Protein AF-A0A955QZ75-F1 (afdb_monomer)

pLDDT: mean 86.56, std 14.39, range [46.66, 98.38]

Nearest PDB structures (foldseek):
  4dxw-assembly1_D  TM=9.247E-01  e=1.683E-06  alpha proteobacterium HIMB114
  4dxw-assembly1_B  TM=9.262E-01  e=4.931E-06  alpha proteobacterium HIMB114
  4dxw-assembly1_C  TM=9.296E-01  e=5.843E-06  alpha proteobacterium HIMB114
  4ltp-assembly1_B  TM=7.450E-01  e=7.206E-07  Alkalilimnicola ehrlichii
  4dxw-assembly1_A  TM=9.299E-01  e=1.152E-05  alpha proteobacterium HIMB114

Foldseek 3Di:
DQVVVLVVLVVVLVVLLQVLLVVCLVLPCVQCVCQRVDSVSVSVLLVCLLVVHCLVVVQVSSCVVPVCSVVSSVVSNVVSVVSVVVSVVSVVVVVVVVVVVVVVCVVVVPCDVVVVVVVVVVVVVVVVVVVVVVCVVVVVPPPDPVVVPPD

Sequence (151 aa):
RSIPSMIHVMTLMGVIFYVYAIMGYQLFHEHDPTHWRSLGISLLTLFRVVTLEDWTDVMYTAMDFHHLSWIYFVSFVVLGTFVVINLFIAVVINNLDEAKAERLAELQGPVTQKEILQDLRETQIALKRLEARLERTAGENVLPLSKVLKG

Secondary structure (DSSP, 8-state):
--HHHHHHHHHHHHHHHHHHHHHHHHHHTTT-HHHHSSHHHHHHHHHHHHTTSSHHHHHHHHHTT-GGGHHHHHHHHHHHHHHHHHHHHHHHHHHHHHHHHHHHHHHSS---HHHHHHHHHHHHHHHHHHHHHHHHHHHHS---TTTTS--

Mean predicted aligned error: 11.94 Å

Structure (mmCIF, N/CA/C/O backbone):
data_AF-A0A955QZ75-F1
#
_entry.id   AF-A0A955QZ75-F1
#
loop_
_atom_site.group_PDB
_atom_site.id
_atom_site.type_symbol
_atom_site.label_atom_id
_atom_site.label_alt_id
_atom_site.label_comp_id
_atom_site.label_asym_id
_atom_site.label_entity_id
_atom_site.label_seq_id
_atom_site.pdbx_PDB_ins_code
_atom_site.Cartn_x
_atom_site.Cartn_y
_atom_site.Cartn_z
_atom_site.occupancy
_atom_site.B_iso_or_equiv
_atom_site.auth_seq_id
_atom_site.auth_comp_id
_atom_site.auth_asym_id
_atom_site.auth_atom_id
_atom_site.pdbx_PDB_model_num
ATOM 1 N N . ARG A 1 1 ? -4.762 -0.896 24.946 1.00 50.75 1 ARG A N 1
ATOM 2 C CA . ARG A 1 1 ? -3.514 -1.611 24.545 1.00 50.75 1 ARG A CA 1
ATOM 3 C C . ARG A 1 1 ? -3.748 -2.252 23.182 1.00 50.75 1 ARG A C 1
ATOM 5 O O . ARG A 1 1 ? -4.214 -3.380 23.132 1.00 50.75 1 ARG A O 1
ATOM 12 N N . SER A 1 2 ? -3.429 -1.547 22.097 1.00 56.22 2 SER A N 1
ATOM 13 C CA . SER A 1 2 ? -3.910 -1.953 20.758 1.00 56.22 2 SER A CA 1
ATOM 14 C C . SER A 1 2 ? -2.850 -1.864 19.663 1.00 56.22 2 SER A C 1
ATOM 16 O O . SER A 1 2 ? -3.094 -2.192 18.507 1.00 56.22 2 SER A O 1
ATOM 18 N N . ILE A 1 3 ? -1.622 -1.530 20.063 1.00 62.00 3 ILE A N 1
ATOM 19 C CA . ILE A 1 3 ? -0.414 -1.683 19.252 1.00 62.00 3 ILE A CA 1
ATOM 20 C C . ILE A 1 3 ? -0.210 -3.128 18.731 1.00 62.00 3 ILE A C 1
ATOM 22 O O . ILE A 1 3 ? 0.238 -3.250 17.591 1.00 62.00 3 ILE A O 1
ATOM 26 N N . PRO A 1 4 ? -0.583 -4.222 19.446 1.00 65.81 4 PRO A N 1
ATOM 27 C CA . PRO A 1 4 ? -0.296 -5.580 18.969 1.00 65.81 4 PRO A CA 1
ATOM 28 C C . PRO A 1 4 ? -0.911 -5.915 17.602 1.00 65.81 4 PRO A C 1
ATOM 30 O O . PRO A 1 4 ? -0.246 -6.523 16.771 1.00 65.81 4 PRO A O 1
ATOM 33 N N . SER A 1 5 ? -2.144 -5.472 17.324 1.00 70.62 5 SER A N 1
ATOM 34 C CA . SER A 1 5 ? -2.820 -5.800 16.059 1.00 70.62 5 SER A CA 1
ATOM 35 C C . SER A 1 5 ? -2.270 -5.019 14.863 1.00 70.62 5 SER A C 1
ATOM 37 O O . SER A 1 5 ? -2.284 -5.520 13.740 1.00 70.62 5 SER A O 1
ATOM 39 N N . MET A 1 6 ? -1.778 -3.798 15.087 1.00 82.19 6 MET A N 1
ATOM 40 C CA . MET A 1 6 ? -1.254 -2.944 14.015 1.00 82.19 6 MET A CA 1
ATOM 41 C C . MET A 1 6 ? 0.086 -3.460 13.483 1.00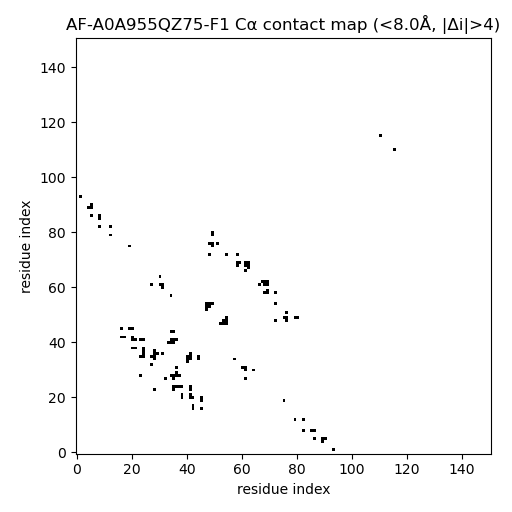 82.19 6 MET A C 1
ATOM 43 O O . MET A 1 6 ? 0.356 -3.349 12.289 1.00 82.19 6 MET A O 1
ATOM 47 N N . ILE A 1 7 ? 0.893 -4.094 14.343 1.00 86.69 7 ILE A N 1
ATOM 48 C CA . ILE A 1 7 ? 2.174 -4.693 13.950 1.00 86.69 7 ILE A CA 1
ATOM 49 C C . ILE A 1 7 ? 1.966 -5.775 12.887 1.00 86.69 7 ILE A C 1
ATOM 51 O O . ILE A 1 7 ? 2.711 -5.803 11.918 1.00 86.69 7 ILE A O 1
ATOM 55 N N . HIS A 1 8 ? 0.929 -6.611 12.996 1.00 87.38 8 HIS A N 1
ATOM 56 C CA . HIS A 1 8 ? 0.667 -7.655 11.999 1.00 87.38 8 HIS A CA 1
ATOM 57 C C . HIS A 1 8 ? 0.383 -7.086 10.602 1.00 87.38 8 HIS A C 1
ATOM 59 O O . HIS A 1 8 ? 0.908 -7.592 9.611 1.00 87.38 8 HIS A O 1
ATOM 65 N N . VAL A 1 9 ? -0.394 -6.002 10.521 1.00 90.62 9 VAL A N 1
ATOM 66 C CA . VAL A 1 9 ? -0.695 -5.314 9.253 1.00 90.62 9 VAL A CA 1
ATOM 67 C C . VAL A 1 9 ? 0.559 -4.640 8.690 1.00 90.62 9 VAL A C 1
ATOM 69 O O . VAL A 1 9 ? 0.827 -4.729 7.495 1.00 90.62 9 VAL A O 1
ATOM 72 N N . MET A 1 10 ? 1.373 -4.028 9.554 1.00 90.69 10 MET A N 1
ATOM 73 C CA . MET A 1 10 ? 2.665 -3.445 9.175 1.00 90.69 10 MET A CA 1
ATOM 74 C C . MET A 1 10 ? 3.650 -4.495 8.658 1.00 90.69 10 MET A C 1
ATOM 76 O O . MET A 1 10 ? 4.321 -4.272 7.652 1.00 90.69 10 MET A O 1
ATOM 80 N N . THR A 1 11 ? 3.717 -5.662 9.302 1.00 91.88 11 THR A N 1
ATOM 81 C CA . THR A 1 11 ? 4.535 -6.787 8.841 1.00 91.88 11 THR A CA 1
ATOM 82 C C . THR A 1 11 ? 4.063 -7.278 7.477 1.00 91.88 11 THR A C 1
ATOM 84 O O . THR A 1 11 ? 4.891 -7.478 6.592 1.00 91.88 11 THR A O 1
ATOM 87 N N . LEU A 1 12 ? 2.748 -7.413 7.274 1.00 92.19 12 LEU A N 1
ATOM 88 C CA . LEU A 1 12 ? 2.185 -7.781 5.975 1.00 92.19 12 LEU A CA 1
ATOM 89 C C . LEU A 1 12 ? 2.567 -6.765 4.889 1.00 92.19 12 LEU A C 1
ATOM 91 O O . LEU A 1 12 ? 3.026 -7.168 3.822 1.00 92.19 12 LEU A O 1
ATOM 95 N N . MET A 1 13 ? 2.445 -5.464 5.177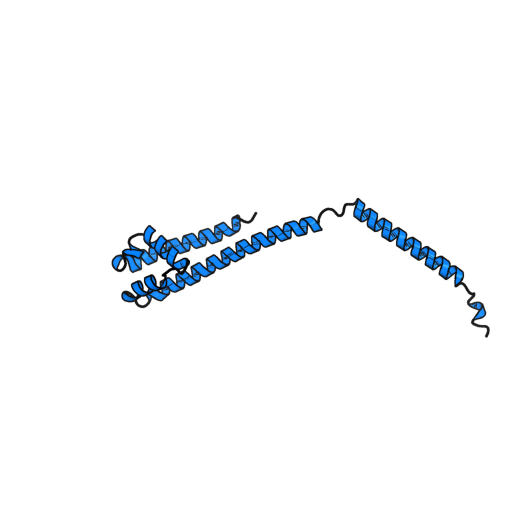 1.00 93.50 13 MET A N 1
ATOM 96 C CA . MET A 1 13 ? 2.870 -4.403 4.258 1.00 93.50 13 MET A CA 1
ATOM 97 C C . MET A 1 13 ? 4.354 -4.533 3.902 1.00 93.50 13 MET A C 1
ATOM 99 O O . MET A 1 13 ? 4.710 -4.504 2.728 1.00 93.50 13 MET A O 1
ATOM 103 N N . GLY A 1 14 ? 5.220 -4.734 4.900 1.00 96.00 14 GLY A N 1
ATOM 104 C CA . GLY A 1 14 ? 6.659 -4.900 4.690 1.00 96.00 14 GLY A CA 1
ATOM 105 C C . GLY A 1 14 ? 7.002 -6.094 3.795 1.00 96.00 14 GLY A C 1
ATOM 106 O O . GLY A 1 14 ? 7.853 -5.976 2.915 1.00 96.00 14 GLY A O 1
ATOM 107 N N . VAL A 1 15 ? 6.309 -7.225 3.965 1.00 96.69 15 VAL A N 1
ATOM 108 C CA . VAL A 1 15 ? 6.486 -8.408 3.107 1.00 96.69 15 VAL A CA 1
ATOM 109 C C . VAL A 1 15 ? 6.039 -8.122 1.673 1.00 96.69 15 VAL A C 1
ATOM 111 O O . VAL A 1 15 ? 6.771 -8.452 0.743 1.00 96.69 15 VAL A O 1
ATOM 114 N N . ILE A 1 16 ? 4.885 -7.472 1.480 1.00 96.50 16 ILE A N 1
ATOM 115 C CA . ILE A 1 16 ? 4.402 -7.084 0.145 1.00 96.50 16 ILE A CA 1
ATOM 116 C C . ILE A 1 16 ? 5.421 -6.167 -0.539 1.00 96.50 16 ILE A C 1
ATOM 118 O O . ILE A 1 16 ? 5.818 -6.436 -1.670 1.00 96.50 16 ILE A O 1
ATOM 122 N N . PHE A 1 17 ? 5.903 -5.139 0.162 1.00 9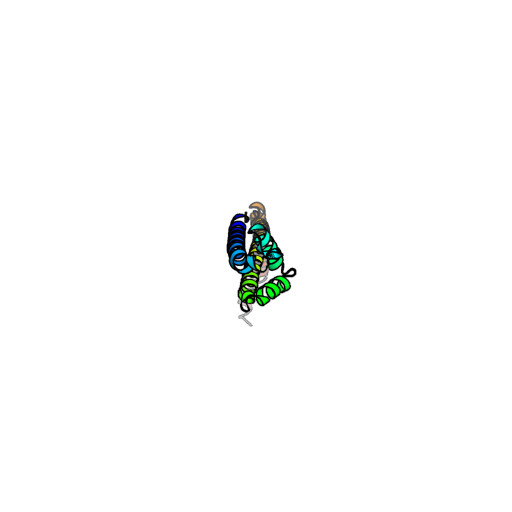7.81 17 PHE A N 1
ATOM 123 C CA . PHE A 1 17 ? 6.934 -4.230 -0.339 1.00 97.81 17 PHE A CA 1
ATOM 124 C C . PHE A 1 17 ? 8.204 -4.964 -0.759 1.00 97.81 17 PHE A C 1
ATOM 126 O O . PHE A 1 17 ? 8.726 -4.719 -1.842 1.00 97.81 17 PHE A O 1
ATOM 133 N N . TYR A 1 18 ? 8.694 -5.879 0.076 1.00 98.00 18 TYR A N 1
ATOM 134 C CA . TYR A 1 18 ? 9.912 -6.628 -0.206 1.00 98.00 18 TYR A CA 1
ATOM 135 C C . TYR A 1 18 ? 9.767 -7.536 -1.434 1.00 98.00 18 TYR A C 1
ATOM 137 O O . TYR A 1 18 ? 10.636 -7.537 -2.307 1.00 98.00 18 TYR A O 1
ATOM 145 N N . VAL A 1 19 ? 8.654 -8.271 -1.530 1.00 98.31 19 VAL A N 1
ATOM 146 C CA . VAL A 1 19 ? 8.372 -9.158 -2.668 1.00 98.31 19 VAL A CA 1
ATOM 147 C C . VAL A 1 19 ? 8.269 -8.354 -3.960 1.00 98.31 19 VAL A C 1
ATOM 149 O O . VAL A 1 19 ? 8.948 -8.682 -4.932 1.00 98.31 19 VAL A O 1
ATOM 152 N N . TYR A 1 20 ? 7.489 -7.271 -3.963 1.00 98.31 20 TYR A N 1
ATOM 153 C CA . TYR A 1 20 ? 7.365 -6.415 -5.141 1.00 98.31 20 TYR A CA 1
ATOM 154 C C . TYR A 1 20 ? 8.694 -5.744 -5.494 1.00 98.31 20 TYR A C 1
ATOM 156 O O . TYR A 1 20 ? 9.029 -5.668 -6.668 1.00 98.31 20 TYR A O 1
ATOM 164 N N . ALA A 1 21 ? 9.510 -5.332 -4.521 1.00 98.38 21 ALA A N 1
ATOM 165 C CA . ALA A 1 21 ? 10.803 -4.710 -4.809 1.00 98.38 21 ALA A CA 1
ATOM 166 C C . ALA A 1 21 ? 11.751 -5.671 -5.536 1.00 98.38 21 ALA A C 1
ATOM 168 O O . ALA A 1 21 ? 12.417 -5.271 -6.489 1.00 98.38 21 ALA A O 1
ATOM 169 N N . ILE A 1 22 ? 11.784 -6.944 -5.127 1.00 98.31 22 ILE A N 1
ATOM 170 C CA . ILE A 1 22 ? 12.560 -7.978 -5.822 1.00 98.31 22 ILE A CA 1
ATOM 171 C C . ILE A 1 22 ? 11.985 -8.248 -7.212 1.00 98.31 22 ILE A C 1
ATOM 173 O O . ILE A 1 22 ? 12.748 -8.334 -8.171 1.00 98.31 22 ILE A O 1
ATOM 177 N N . MET A 1 23 ? 10.660 -8.368 -7.333 1.00 97.69 23 MET A N 1
ATOM 178 C CA . MET A 1 23 ? 10.011 -8.601 -8.624 1.00 97.69 23 MET A CA 1
ATOM 179 C C . MET A 1 23 ? 10.287 -7.461 -9.605 1.00 97.69 23 MET A C 1
ATOM 181 O O . MET A 1 23 ? 10.715 -7.718 -10.723 1.00 97.69 23 MET A O 1
ATOM 185 N N . GLY A 1 24 ? 10.101 -6.210 -9.192 1.00 97.06 24 GLY A N 1
ATOM 186 C CA . GLY A 1 24 ? 10.353 -5.053 -10.043 1.00 97.06 24 GLY A CA 1
ATOM 187 C C . GLY A 1 24 ? 11.826 -4.900 -10.414 1.00 97.06 24 GLY A C 1
ATOM 188 O O . GLY A 1 24 ? 12.129 -4.638 -11.575 1.00 97.06 24 GLY A O 1
ATOM 189 N N . TYR A 1 25 ? 12.748 -5.168 -9.480 1.00 97.19 25 TYR A N 1
ATOM 190 C CA . TYR A 1 25 ? 14.172 -5.277 -9.803 1.00 97.19 25 TYR A CA 1
ATOM 191 C C . TYR A 1 25 ? 14.393 -6.312 -10.916 1.00 97.19 25 TYR A C 1
ATOM 193 O O . TYR A 1 25 ? 14.937 -5.988 -11.965 1.00 97.19 25 TYR A O 1
ATOM 201 N N . GLN A 1 26 ? 13.907 -7.544 -10.750 1.00 95.75 26 GLN A N 1
ATOM 202 C CA . GLN A 1 26 ? 14.108 -8.600 -11.748 1.00 95.75 26 GLN A CA 1
ATOM 203 C C . GLN A 1 26 ? 13.481 -8.275 -13.110 1.00 95.75 26 GLN A C 1
ATOM 205 O O . GLN A 1 26 ? 14.094 -8.565 -14.132 1.00 95.75 26 GLN A O 1
ATOM 210 N N . LEU A 1 27 ? 12.296 -7.663 -13.131 1.00 95.44 27 LEU A N 1
ATOM 211 C CA . LEU A 1 27 ? 11.549 -7.393 -14.360 1.00 95.44 27 LEU A CA 1
ATOM 212 C C . LEU A 1 27 ? 12.058 -6.167 -15.129 1.00 95.44 27 LEU A C 1
ATOM 214 O O . LEU A 1 27 ? 12.008 -6.163 -16.357 1.00 95.44 27 LEU A O 1
ATOM 218 N N . PHE A 1 28 ? 12.522 -5.126 -14.432 1.00 96.50 28 PHE A N 1
ATOM 219 C CA . PHE A 1 28 ? 12.697 -3.802 -15.038 1.00 96.50 28 PHE A CA 1
ATOM 220 C C . PHE A 1 28 ? 14.116 -3.225 -14.927 1.00 96.50 28 PHE A C 1
ATOM 222 O O . PHE A 1 28 ? 14.404 -2.240 -15.604 1.00 96.50 28 PHE A O 1
ATOM 229 N N . HIS A 1 29 ? 15.031 -3.816 -14.142 1.00 95.38 29 HIS A N 1
ATOM 230 C CA . HIS A 1 29 ? 16.361 -3.225 -13.896 1.00 95.38 29 HIS A CA 1
ATOM 231 C C . HIS A 1 29 ? 17.222 -2.994 -15.146 1.00 95.38 29 HIS A C 1
ATOM 233 O O . HIS A 1 29 ? 18.009 -2.049 -15.156 1.00 95.38 29 HIS A O 1
ATOM 239 N N . GLU A 1 30 ? 17.101 -3.835 -16.177 1.00 93.88 30 GLU A N 1
ATOM 240 C CA . GLU A 1 30 ? 17.882 -3.694 -17.417 1.00 93.88 30 GLU A CA 1
ATOM 241 C C . GLU A 1 30 ? 17.425 -2.494 -18.255 1.00 93.88 30 GLU A C 1
ATOM 243 O O . GLU A 1 30 ? 18.234 -1.848 -18.919 1.00 93.88 30 GLU A O 1
ATOM 248 N N . HIS A 1 31 ? 16.129 -2.190 -18.202 1.00 93.25 31 HIS A N 1
ATOM 249 C CA . HIS A 1 31 ? 15.461 -1.245 -19.092 1.00 93.25 31 HIS A CA 1
ATOM 250 C C . HIS A 1 31 ? 15.215 0.117 -18.436 1.00 93.25 31 HIS A C 1
ATOM 252 O O . HIS A 1 31 ? 15.286 1.151 -19.098 1.00 93.25 31 HIS A O 1
ATOM 258 N N . ASP A 1 32 ? 14.990 0.128 -17.121 1.00 95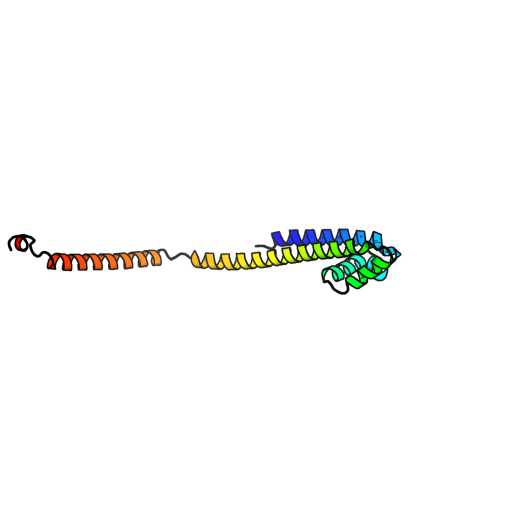.44 32 ASP A N 1
ATOM 259 C CA . ASP A 1 32 ? 14.800 1.333 -16.320 1.00 95.44 32 ASP A CA 1
ATOM 260 C C . ASP A 1 32 ? 15.666 1.297 -15.039 1.00 95.44 32 ASP A C 1
ATOM 262 O O . ASP A 1 32 ? 15.184 1.082 -13.918 1.00 95.44 32 ASP A O 1
ATOM 266 N N . PRO A 1 33 ? 16.986 1.532 -15.173 1.00 94.62 33 PRO A N 1
ATOM 267 C CA . PRO A 1 33 ? 17.895 1.577 -14.032 1.00 94.62 33 PRO A CA 1
ATOM 268 C C . PRO A 1 33 ? 17.595 2.739 -13.075 1.00 94.62 33 PRO A C 1
ATOM 270 O O . PRO A 1 33 ? 17.997 2.696 -11.913 1.00 94.62 33 PRO A O 1
ATOM 273 N N . THR A 1 34 ? 16.907 3.788 -13.528 1.00 96.00 34 THR A N 1
ATOM 274 C CA . THR A 1 34 ? 16.576 4.947 -12.687 1.00 96.00 34 THR A CA 1
ATOM 275 C C . THR A 1 34 ? 15.672 4.533 -11.531 1.00 96.00 34 THR A C 1
ATOM 277 O O . THR A 1 34 ? 15.902 4.957 -10.399 1.00 96.00 34 THR A O 1
ATOM 280 N N . HIS A 1 35 ? 14.705 3.653 -11.795 1.00 96.62 35 HIS A N 1
ATOM 281 C CA . HIS A 1 35 ? 13.739 3.195 -10.797 1.00 96.62 35 HIS A CA 1
ATOM 282 C C . HIS A 1 35 ? 14.038 1.797 -10.235 1.00 96.62 35 HIS A C 1
ATOM 284 O O . HIS A 1 35 ? 13.563 1.473 -9.143 1.00 96.62 35 HIS A O 1
ATOM 290 N N . TRP A 1 36 ? 14.843 0.983 -10.928 1.00 97.69 36 TRP A N 1
ATOM 291 C CA . TRP A 1 36 ? 15.005 -0.442 -10.603 1.00 97.69 36 TRP A CA 1
ATOM 292 C C . TRP A 1 36 ? 16.463 -0.916 -10.512 1.00 97.69 36 TRP A C 1
ATOM 294 O O . TRP A 1 36 ? 16.708 -2.112 -10.445 1.00 97.69 36 TRP A O 1
ATOM 304 N N . ARG A 1 37 ? 17.469 -0.027 -10.457 1.00 96.62 37 ARG A N 1
ATOM 305 C CA . ARG A 1 37 ? 18.898 -0.432 -10.418 1.00 96.62 37 ARG A CA 1
ATOM 306 C C . ARG A 1 37 ? 19.317 -1.228 -9.178 1.00 96.62 37 ARG A C 1
ATOM 308 O O . ARG A 1 37 ? 20.326 -1.931 -9.214 1.00 96.62 37 ARG A O 1
ATOM 315 N N . SER A 1 38 ? 18.632 -1.078 -8.051 1.00 97.56 38 SER A N 1
ATOM 316 C CA . SER A 1 38 ? 18.942 -1.829 -6.829 1.00 97.56 38 SER A CA 1
ATOM 317 C C . SER A 1 38 ? 17.693 -2.040 -5.990 1.00 97.56 38 SER A C 1
ATOM 319 O O . SER A 1 38 ? 16.696 -1.340 -6.168 1.00 97.56 38 SER A O 1
ATOM 321 N N . LEU A 1 39 ? 17.755 -2.971 -5.036 1.00 96.81 39 LEU A N 1
ATOM 322 C CA . LEU A 1 39 ? 16.635 -3.243 -4.135 1.00 96.81 39 LEU A CA 1
ATOM 323 C C . LEU A 1 39 ? 16.198 -1.990 -3.357 1.00 96.81 39 LEU A C 1
ATOM 325 O O . LEU A 1 39 ? 15.007 -1.738 -3.219 1.00 96.81 39 LEU A O 1
ATOM 329 N N . GLY A 1 40 ? 17.151 -1.177 -2.890 1.00 96.94 40 GLY A N 1
ATOM 330 C CA . GLY A 1 40 ? 16.851 0.061 -2.165 1.00 96.94 40 GLY A CA 1
ATOM 331 C C . GLY A 1 40 ? 16.145 1.102 -3.036 1.00 96.94 40 GLY A C 1
ATOM 332 O O . GLY A 1 40 ? 15.162 1.693 -2.601 1.00 96.94 40 GLY A O 1
ATOM 333 N N . ILE A 1 41 ? 16.596 1.281 -4.282 1.00 97.81 41 ILE A N 1
ATOM 334 C CA . ILE A 1 41 ? 15.927 2.181 -5.233 1.00 97.81 41 ILE A CA 1
ATOM 335 C C . ILE A 1 41 ? 14.545 1.633 -5.608 1.00 97.81 41 ILE A C 1
ATOM 337 O O . ILE A 1 41 ? 13.585 2.389 -5.618 1.00 97.81 41 ILE A O 1
ATOM 341 N N . SER A 1 42 ? 14.410 0.316 -5.785 1.00 98.12 42 SER A N 1
ATOM 342 C CA . SER A 1 42 ? 13.121 -0.336 -6.062 1.00 98.12 42 SER A CA 1
ATOM 343 C C . SER A 1 42 ? 12.118 -0.127 -4.921 1.00 98.12 42 SER A C 1
ATOM 345 O O . SER A 1 42 ? 10.947 0.144 -5.167 1.00 98.12 42 SER A O 1
ATOM 347 N N . LEU A 1 43 ? 12.571 -0.190 -3.663 1.00 98.12 43 LEU A N 1
ATOM 348 C CA . LEU A 1 43 ? 11.744 0.128 -2.494 1.00 98.12 43 LEU A CA 1
ATOM 349 C C . LEU A 1 43 ? 11.309 1.601 -2.475 1.00 98.12 43 LEU A C 1
ATOM 351 O O . LEU A 1 43 ? 10.157 1.879 -2.152 1.00 98.12 43 LEU A O 1
ATOM 355 N N . LEU A 1 44 ? 12.193 2.538 -2.840 1.00 97.75 44 LEU A N 1
ATOM 356 C CA . LEU A 1 44 ? 11.848 3.962 -2.960 1.00 97.75 44 LEU A CA 1
ATOM 357 C C . LEU A 1 44 ? 10.853 4.217 -4.100 1.00 97.75 44 LEU A C 1
ATOM 359 O O . LEU A 1 44 ? 9.899 4.971 -3.924 1.00 97.75 44 LEU A O 1
ATOM 363 N N . THR A 1 45 ? 11.030 3.552 -5.240 1.00 97.88 45 THR A N 1
ATOM 364 C CA . THR A 1 45 ? 10.083 3.583 -6.359 1.00 97.88 45 THR A CA 1
ATOM 365 C C . THR A 1 45 ? 8.713 3.089 -5.909 1.00 97.88 45 THR A C 1
ATOM 367 O O . THR A 1 45 ? 7.718 3.781 -6.096 1.00 97.88 45 THR A O 1
ATOM 370 N N . LEU A 1 46 ? 8.644 1.933 -5.245 1.00 97.94 46 LEU A N 1
ATOM 371 C CA . LEU A 1 46 ? 7.386 1.391 -4.727 1.00 97.94 46 LEU A CA 1
ATOM 372 C C . LEU A 1 46 ? 6.759 2.266 -3.640 1.00 97.94 46 LEU A C 1
ATOM 374 O O . LEU A 1 46 ? 5.537 2.322 -3.539 1.00 97.94 46 LEU A O 1
ATOM 378 N N . PHE A 1 47 ? 7.564 2.986 -2.856 1.00 97.00 47 PHE A N 1
ATOM 379 C CA . PHE A 1 47 ? 7.044 3.983 -1.926 1.00 97.00 47 PHE A CA 1
ATOM 38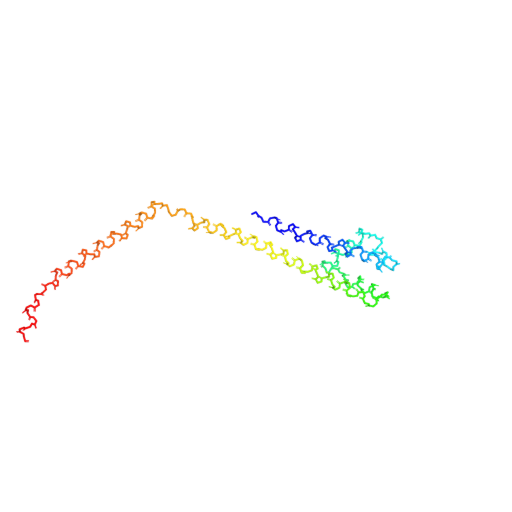0 C C . PHE A 1 47 ? 6.319 5.119 -2.666 1.00 97.00 47 PHE A C 1
ATOM 382 O O . PHE A 1 47 ? 5.194 5.441 -2.300 1.00 97.00 47 PHE A O 1
ATOM 389 N N . ARG A 1 48 ? 6.892 5.657 -3.753 1.00 97.19 48 ARG A N 1
ATOM 390 C CA . ARG A 1 48 ? 6.204 6.648 -4.609 1.00 97.19 48 ARG A CA 1
ATOM 391 C C . ARG A 1 48 ? 4.939 6.071 -5.252 1.00 97.19 48 ARG A C 1
ATOM 393 O O . ARG A 1 48 ? 3.890 6.706 -5.274 1.00 97.19 48 ARG A O 1
ATOM 400 N N . VAL A 1 49 ? 5.003 4.818 -5.707 1.00 97.62 49 VAL A N 1
ATOM 401 C CA . VAL A 1 49 ? 3.840 4.142 -6.299 1.00 97.62 49 VAL A CA 1
ATOM 402 C C . VAL A 1 49 ? 2.712 3.963 -5.276 1.00 97.62 49 VAL A C 1
ATOM 404 O O . VAL A 1 49 ? 1.558 4.212 -5.614 1.00 97.62 49 VAL A O 1
ATOM 407 N N . VAL A 1 50 ? 2.999 3.573 -4.024 1.00 96.06 50 VAL A N 1
ATOM 408 C CA . VAL A 1 50 ? 1.943 3.370 -3.009 1.00 96.06 50 VAL A CA 1
ATOM 409 C C . VAL A 1 50 ? 1.289 4.681 -2.574 1.00 96.06 50 VAL A C 1
ATOM 411 O O . VAL A 1 50 ? 0.112 4.684 -2.217 1.00 96.06 50 VAL A O 1
ATOM 414 N N . THR A 1 51 ? 2.031 5.792 -2.595 1.00 95.69 51 THR A N 1
ATOM 415 C CA . THR A 1 51 ? 1.495 7.131 -2.311 1.00 95.69 51 THR A CA 1
ATOM 416 C C . THR A 1 51 ? 0.733 7.715 -3.498 1.00 95.69 51 THR A C 1
ATOM 418 O O . THR A 1 51 ? 0.152 8.790 -3.369 1.00 95.69 51 THR A O 1
ATOM 421 N N . LEU A 1 52 ? 0.683 6.987 -4.622 1.00 96.50 52 LEU A N 1
ATOM 422 C CA . LEU A 1 52 ? 0.093 7.409 -5.890 1.00 96.50 52 LEU A CA 1
ATOM 423 C C . LEU A 1 52 ? 0.765 8.662 -6.470 1.00 96.50 52 LEU A C 1
ATOM 425 O O . LEU A 1 52 ? 0.144 9.409 -7.225 1.00 96.50 52 LEU A O 1
ATOM 429 N N . GLU A 1 53 ? 2.036 8.878 -6.146 1.00 96.50 53 GLU A N 1
ATOM 430 C CA . GLU A 1 53 ? 2.844 9.982 -6.654 1.00 96.50 53 GLU A CA 1
ATOM 431 C C . GLU A 1 53 ? 3.613 9.528 -7.900 1.00 96.50 53 GLU A C 1
ATOM 433 O O . GLU A 1 53 ? 4.411 8.592 -7.830 1.00 96.50 53 GLU A O 1
ATOM 438 N N . ASP A 1 54 ? 3.356 10.172 -9.044 1.00 94.25 54 ASP A N 1
ATOM 439 C CA . ASP A 1 54 ? 3.993 9.902 -10.348 1.00 94.25 54 ASP A CA 1
ATOM 440 C C . ASP A 1 54 ? 4.011 8.415 -10.768 1.00 94.25 54 ASP A C 1
ATOM 442 O O . ASP A 1 54 ? 4.817 7.970 -11.586 1.00 94.25 54 ASP A O 1
ATOM 446 N N . TRP A 1 55 ? 3.113 7.605 -10.205 1.00 96.12 55 TRP A N 1
ATOM 447 C CA . TRP A 1 55 ? 3.141 6.151 -10.359 1.00 96.12 55 TRP A CA 1
ATOM 448 C C . TRP A 1 55 ? 2.809 5.694 -11.782 1.00 96.12 55 TRP A C 1
ATOM 450 O O . TRP A 1 55 ? 3.304 4.662 -12.241 1.00 96.12 55 TRP A O 1
ATOM 460 N N . THR A 1 56 ? 1.984 6.469 -12.490 1.00 96.50 56 THR A N 1
ATOM 461 C CA . THR A 1 56 ? 1.628 6.208 -13.885 1.00 96.50 56 THR A CA 1
ATOM 462 C C . THR A 1 56 ? 2.820 6.379 -14.809 1.00 96.50 56 THR A C 1
ATOM 464 O O . THR A 1 56 ? 2.934 5.628 -15.767 1.00 96.50 56 THR A O 1
ATOM 467 N N . ASP A 1 57 ? 3.733 7.302 -14.512 1.00 96.38 57 ASP A N 1
ATOM 468 C CA . ASP A 1 57 ? 4.896 7.569 -15.363 1.00 96.38 57 ASP A CA 1
ATOM 469 C C . ASP A 1 57 ? 5.889 6.405 -15.295 1.00 96.38 57 ASP A C 1
ATOM 471 O O . ASP A 1 57 ? 6.381 5.930 -16.322 1.00 96.38 57 ASP A O 1
ATOM 475 N N . VAL A 1 58 ? 6.104 5.865 -14.090 1.00 96.31 58 VAL A N 1
ATOM 476 C CA . VAL A 1 58 ? 6.903 4.646 -13.895 1.00 96.31 58 VAL A CA 1
ATOM 477 C C . VAL A 1 58 ? 6.231 3.445 -14.570 1.00 96.31 58 VAL A C 1
ATOM 479 O O . VAL A 1 58 ? 6.901 2.636 -15.213 1.00 96.31 58 VAL A O 1
ATOM 482 N N . MET A 1 59 ? 4.900 3.342 -14.486 1.00 97.56 59 MET A N 1
ATOM 483 C CA . MET A 1 59 ? 4.142 2.289 -15.163 1.00 97.56 59 MET A CA 1
ATOM 484 C C . MET A 1 59 ? 4.259 2.380 -16.689 1.00 97.56 59 MET A C 1
ATOM 486 O O . MET A 1 59 ? 4.526 1.364 -17.328 1.00 97.56 59 MET A O 1
ATOM 490 N N . TYR A 1 60 ? 4.067 3.561 -17.279 1.00 96.75 60 TYR A N 1
ATOM 491 C CA . TYR A 1 60 ? 4.149 3.747 -18.729 1.00 96.75 60 TYR A CA 1
ATOM 492 C C . TYR A 1 60 ? 5.559 3.467 -19.247 1.00 96.75 60 TYR A C 1
ATOM 494 O O . TYR A 1 60 ? 5.699 2.739 -20.225 1.00 96.75 60 TYR A O 1
ATOM 502 N N . THR A 1 61 ? 6.590 3.903 -18.519 1.00 95.88 61 THR A N 1
ATOM 503 C CA . THR A 1 61 ? 7.989 3.558 -18.825 1.00 95.88 61 THR A CA 1
ATOM 504 C C . THR A 1 61 ? 8.188 2.040 -18.871 1.00 95.88 61 THR A C 1
ATOM 506 O O . THR A 1 61 ? 8.806 1.512 -19.788 1.00 95.88 61 THR A O 1
ATOM 509 N N . ALA A 1 62 ? 7.612 1.295 -17.923 1.00 95.69 62 ALA A N 1
ATOM 510 C CA . ALA A 1 62 ? 7.671 -0.167 -17.928 1.00 95.69 62 ALA A CA 1
ATOM 511 C C . ALA A 1 62 ? 6.812 -0.820 -19.034 1.00 95.69 62 ALA A C 1
ATOM 513 O O . ALA A 1 62 ? 7.091 -1.951 -19.451 1.00 95.69 62 ALA A O 1
ATOM 514 N N . MET A 1 63 ? 5.755 -0.148 -19.499 1.00 96.44 63 MET A N 1
ATOM 515 C CA . MET A 1 63 ? 4.890 -0.624 -20.585 1.00 96.44 63 MET A CA 1
ATOM 516 C C . MET A 1 63 ? 5.536 -0.505 -21.963 1.00 96.44 63 MET A C 1
ATOM 518 O O . MET A 1 63 ? 5.222 -1.328 -22.826 1.00 96.44 63 MET A O 1
ATOM 522 N N . ASP A 1 64 ? 6.452 0.447 -22.148 1.00 94.69 64 ASP A N 1
ATOM 523 C CA . ASP A 1 64 ? 7.235 0.584 -23.382 1.00 94.69 64 ASP A CA 1
ATOM 524 C C . ASP A 1 64 ? 8.077 -0.673 -23.668 1.00 94.69 64 ASP A C 1
ATOM 526 O O . ASP A 1 64 ? 8.331 -1.005 -24.826 1.00 94.69 64 ASP A O 1
ATOM 530 N N . PHE A 1 65 ? 8.447 -1.422 -22.622 1.00 91.12 65 PHE A N 1
ATOM 531 C CA . PHE A 1 65 ? 9.170 -2.693 -22.733 1.00 91.12 65 PHE A CA 1
ATOM 532 C C . PHE A 1 65 ? 8.234 -3.907 -22.726 1.00 91.12 65 PHE A C 1
ATOM 534 O O . PHE A 1 65 ? 8.342 -4.799 -23.569 1.00 91.12 65 PHE A O 1
ATOM 541 N N . HIS A 1 66 ? 7.284 -3.946 -21.789 1.00 91.06 66 HIS A N 1
ATOM 542 C CA . HIS A 1 66 ? 6.317 -5.033 -21.667 1.00 91.06 66 HIS A CA 1
ATOM 543 C C . HIS A 1 66 ? 4.901 -4.483 -21.511 1.00 91.06 66 HIS A C 1
ATOM 545 O O . HIS A 1 66 ? 4.524 -3.991 -20.454 1.00 91.06 66 HIS A O 1
ATOM 551 N N . HIS A 1 67 ? 4.060 -4.655 -22.533 1.00 93.06 67 HIS A N 1
ATOM 552 C CA . HIS A 1 67 ? 2.705 -4.093 -22.541 1.00 93.06 67 HIS A CA 1
ATOM 553 C C . HIS A 1 67 ? 1.845 -4.501 -21.328 1.00 93.06 67 HIS A C 1
ATOM 555 O O . HIS A 1 67 ? 1.009 -3.724 -20.884 1.00 93.06 67 HIS A O 1
ATOM 561 N N . LEU A 1 68 ? 2.058 -5.693 -20.757 1.00 95.38 68 LEU A N 1
ATOM 562 C CA . LEU A 1 68 ? 1.321 -6.185 -19.583 1.00 95.38 68 LEU A CA 1
ATOM 563 C C . LEU A 1 68 ? 1.872 -5.685 -18.232 1.00 95.38 68 LEU A C 1
ATOM 565 O O . LEU A 1 68 ? 1.330 -6.057 -17.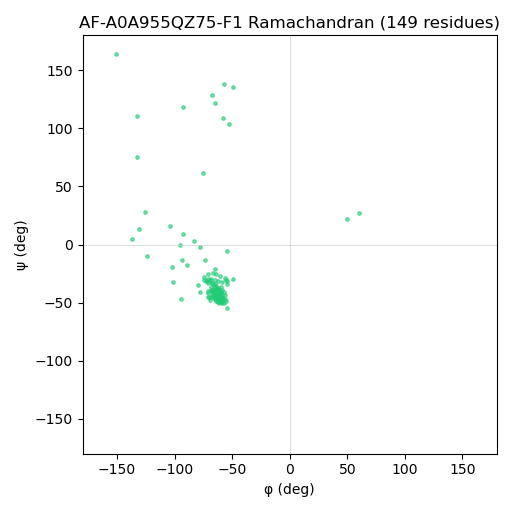191 1.00 95.38 68 LEU A O 1
ATOM 569 N N . SER A 1 69 ? 2.900 -4.826 -18.220 1.00 96.12 69 SER A N 1
ATOM 570 C CA . SER A 1 69 ? 3.480 -4.253 -16.996 1.00 96.12 69 SER A CA 1
ATOM 571 C C . SER A 1 69 ? 2.450 -3.527 -16.134 1.00 96.12 69 SER A C 1
ATOM 573 O O . SER A 1 69 ? 2.573 -3.546 -14.913 1.00 96.12 69 SER A O 1
ATOM 575 N N . TRP A 1 70 ? 1.390 -2.959 -16.725 1.00 96.44 70 TRP A N 1
ATOM 576 C CA . TRP A 1 70 ? 0.312 -2.309 -15.969 1.00 96.44 70 TRP A CA 1
ATOM 577 C C . TRP A 1 70 ? -0.305 -3.219 -14.898 1.00 96.44 70 TRP A C 1
ATOM 579 O O . TRP A 1 70 ? -0.694 -2.727 -13.842 1.00 96.44 70 TRP A O 1
ATOM 589 N N . ILE A 1 71 ? -0.341 -4.541 -15.119 1.00 97.81 71 ILE A N 1
ATOM 590 C CA . ILE A 1 71 ? -0.886 -5.504 -14.151 1.00 97.81 71 ILE A CA 1
ATOM 591 C C . ILE A 1 71 ? -0.078 -5.467 -12.852 1.00 97.81 71 ILE A C 1
ATOM 593 O O . ILE A 1 71 ? -0.675 -5.456 -11.781 1.00 97.81 71 ILE A O 1
ATOM 597 N N . TYR A 1 72 ? 1.253 -5.394 -12.943 1.00 97.75 72 TYR A N 1
ATOM 598 C CA . TYR A 1 72 ? 2.152 -5.330 -11.789 1.00 97.75 72 TYR A CA 1
ATOM 599 C C . TYR A 1 72 ? 1.923 -4.061 -10.952 1.00 97.75 72 TYR A C 1
ATOM 601 O O . TYR A 1 72 ? 1.818 -4.129 -9.727 1.00 97.75 72 TYR A O 1
ATOM 609 N N . PHE A 1 73 ? 1.800 -2.900 -11.602 1.00 98.00 73 PHE A N 1
ATOM 610 C CA . PHE A 1 73 ? 1.589 -1.632 -10.895 1.00 98.00 73 PHE A CA 1
ATOM 611 C C . PHE A 1 73 ? 0.184 -1.547 -10.298 1.00 98.00 73 PHE A C 1
ATOM 613 O O . PHE A 1 73 ? 0.033 -1.205 -9.127 1.00 98.00 73 PHE A O 1
ATOM 620 N N . VAL A 1 74 ? -0.845 -1.917 -11.065 1.00 98.00 74 VAL A N 1
ATOM 621 C CA . VAL A 1 74 ? -2.233 -1.893 -10.591 1.00 98.00 74 VAL A CA 1
ATOM 622 C C . VAL A 1 74 ? -2.442 -2.889 -9.450 1.00 98.00 74 VAL A C 1
ATOM 624 O O . VAL A 1 74 ? -3.090 -2.541 -8.463 1.00 98.00 74 VAL A O 1
ATOM 627 N N . SER A 1 75 ? -1.869 -4.097 -9.516 1.00 98.12 75 SER A N 1
ATOM 628 C CA . SER A 1 75 ? -1.975 -5.063 -8.417 1.00 98.12 75 SER A CA 1
ATOM 629 C C . SER A 1 75 ? -1.291 -4.561 -7.147 1.00 98.12 75 SER A C 1
ATOM 631 O O . SER A 1 75 ? -1.854 -4.707 -6.061 1.00 98.12 75 SER A O 1
ATOM 633 N N . PHE A 1 76 ? -0.119 -3.927 -7.268 1.00 98.19 76 PHE A N 1
ATOM 634 C CA . PHE A 1 76 ? 0.571 -3.322 -6.131 1.00 98.19 76 PHE A CA 1
ATOM 635 C C . PHE A 1 76 ? -0.242 -2.187 -5.506 1.00 98.19 76 PHE A C 1
ATOM 637 O O . PHE A 1 76 ? -0.418 -2.169 -4.290 1.00 98.19 76 PHE A O 1
ATOM 644 N N . VAL A 1 77 ? -0.782 -1.278 -6.324 1.00 97.38 77 VAL A N 1
ATOM 645 C CA . VAL A 1 77 ? -1.618 -0.164 -5.857 1.00 97.38 77 VAL A CA 1
ATOM 646 C C . VAL A 1 77 ? -2.854 -0.686 -5.131 1.00 97.38 77 VAL A C 1
ATOM 648 O O . VAL A 1 77 ? -3.103 -0.287 -3.998 1.00 97.38 77 VAL A O 1
ATOM 651 N N . VAL A 1 78 ? -3.592 -1.629 -5.722 1.00 97.62 78 VAL A N 1
ATOM 652 C CA . VAL A 1 78 ? -4.801 -2.195 -5.101 1.00 97.62 78 VAL A CA 1
ATOM 653 C C . VAL A 1 78 ? -4.478 -2.861 -3.762 1.00 97.62 78 VAL A C 1
ATOM 655 O O . VAL A 1 78 ? -5.163 -2.601 -2.770 1.00 97.62 78 VAL A O 1
ATOM 658 N N . LEU A 1 79 ? -3.425 -3.683 -3.701 1.00 96.62 79 LEU A N 1
ATOM 659 C CA . LEU A 1 79 ? -3.000 -4.330 -2.457 1.00 96.62 79 LEU A CA 1
ATOM 660 C C . LEU A 1 79 ? -2.524 -3.310 -1.416 1.00 96.62 79 LEU A C 1
ATOM 662 O O . LEU A 1 79 ? -2.919 -3.392 -0.254 1.00 96.62 79 LEU A O 1
ATOM 666 N N . GLY A 1 80 ? -1.715 -2.333 -1.823 1.00 94.62 80 GLY A N 1
ATOM 667 C CA . GLY A 1 80 ? -1.200 -1.279 -0.955 1.00 94.62 80 GLY A CA 1
ATOM 668 C C . GLY A 1 80 ? -2.323 -0.430 -0.368 1.00 94.62 80 GLY A C 1
ATOM 669 O O . GLY A 1 80 ? -2.414 -0.285 0.851 1.00 94.62 80 GLY A O 1
ATOM 670 N N . THR A 1 81 ? -3.241 0.054 -1.205 1.00 94.00 81 THR A N 1
ATOM 671 C CA . THR A 1 81 ? -4.421 0.810 -0.767 1.00 94.00 81 THR A CA 1
ATOM 672 C C . THR A 1 81 ? -5.303 -0.022 0.162 1.00 94.00 81 THR A C 1
ATOM 674 O O . THR A 1 81 ? -5.726 0.483 1.200 1.00 94.00 81 THR A O 1
ATOM 677 N N . PHE A 1 82 ? -5.535 -1.303 -0.139 1.00 94.56 82 PHE A N 1
ATOM 678 C CA . PHE A 1 82 ? -6.295 -2.196 0.740 1.00 94.56 82 PHE A CA 1
ATOM 679 C C . PHE A 1 82 ? -5.656 -2.317 2.130 1.00 94.56 82 PHE A C 1
ATOM 681 O O . PHE A 1 82 ? -6.341 -2.194 3.146 1.00 94.56 82 PHE A O 1
ATOM 688 N N . VAL A 1 83 ? -4.335 -2.498 2.197 1.00 93.06 83 VAL A N 1
ATOM 689 C CA . VAL A 1 83 ? -3.610 -2.586 3.472 1.00 93.06 83 VAL A CA 1
ATOM 690 C C . VAL A 1 83 ? -3.637 -1.252 4.227 1.00 93.06 83 VAL A C 1
ATOM 692 O O . VAL A 1 83 ? -3.862 -1.256 5.437 1.00 93.06 83 VAL A O 1
ATOM 695 N N . VAL A 1 84 ? -3.472 -0.115 3.543 1.00 91.62 84 VAL A N 1
ATOM 696 C CA . VAL A 1 84 ? -3.562 1.224 4.159 1.00 91.62 84 VAL A CA 1
ATOM 697 C C . VAL A 1 84 ? -4.959 1.483 4.725 1.00 91.62 84 VAL A C 1
ATOM 699 O O . VAL A 1 84 ? -5.081 1.963 5.851 1.00 91.62 84 VAL A O 1
ATOM 702 N N . ILE A 1 85 ? -6.019 1.119 3.999 1.00 93.69 85 ILE A N 1
ATOM 703 C CA . ILE A 1 85 ? -7.400 1.234 4.489 1.00 93.69 85 ILE A CA 1
ATOM 704 C C . ILE A 1 85 ? -7.602 0.350 5.722 1.00 93.69 85 ILE A C 1
ATOM 706 O O . ILE A 1 85 ? -8.137 0.816 6.727 1.00 93.69 85 ILE A O 1
ATOM 710 N N . ASN A 1 86 ? -7.133 -0.898 5.694 1.00 90.62 86 ASN A N 1
ATOM 711 C CA . ASN A 1 86 ? -7.248 -1.800 6.841 1.00 90.62 86 ASN A CA 1
ATOM 712 C C . ASN A 1 86 ? -6.484 -1.283 8.065 1.00 90.62 86 ASN A C 1
ATOM 714 O O . ASN A 1 86 ? -6.969 -1.406 9.189 1.00 90.62 86 ASN A O 1
ATOM 718 N N . LEU A 1 87 ? -5.321 -0.665 7.859 1.00 90.56 87 LEU A N 1
ATOM 719 C CA . LEU A 1 87 ? -4.588 0.012 8.922 1.00 90.56 87 LEU A CA 1
ATOM 720 C C . LEU A 1 87 ? -5.391 1.186 9.489 1.00 90.56 87 LEU A C 1
ATOM 722 O O . LEU A 1 87 ? -5.504 1.310 10.705 1.00 90.56 87 LEU A O 1
ATOM 726 N N . PHE A 1 88 ? -5.956 2.033 8.628 1.00 90.38 88 PHE A N 1
ATOM 727 C CA . PHE A 1 88 ? -6.763 3.172 9.055 1.00 90.38 88 PHE A CA 1
ATOM 728 C C . PHE A 1 88 ? -7.972 2.717 9.881 1.00 90.38 88 PHE A C 1
ATOM 730 O O . PHE A 1 88 ? -8.198 3.230 10.975 1.00 90.38 88 PHE A O 1
ATOM 737 N N . ILE A 1 89 ? -8.693 1.692 9.416 1.00 91.00 89 ILE A N 1
ATOM 738 C CA . ILE A 1 89 ? -9.806 1.078 10.151 1.00 91.00 89 ILE A CA 1
ATOM 739 C C . ILE A 1 89 ? -9.330 0.549 11.508 1.00 91.00 89 ILE A C 1
ATOM 741 O O . ILE A 1 89 ? -9.966 0.832 12.521 1.00 91.00 89 ILE A O 1
ATOM 745 N N . ALA A 1 90 ? -8.202 -0.165 11.560 1.00 88.88 90 ALA A N 1
ATOM 746 C CA . ALA A 1 90 ? -7.652 -0.681 12.812 1.00 88.88 90 ALA A CA 1
ATOM 747 C C . ALA A 1 90 ? -7.321 0.441 13.813 1.00 88.88 90 ALA A C 1
ATOM 749 O O . ALA A 1 90 ? -7.623 0.325 15.002 1.00 88.88 90 ALA A O 1
ATOM 750 N N . VAL A 1 91 ? -6.746 1.548 13.336 1.00 89.19 91 VAL A N 1
ATOM 751 C CA . VAL A 1 91 ? -6.444 2.731 14.155 1.00 89.19 91 VAL A CA 1
ATOM 752 C C . VAL A 1 91 ? -7.734 3.377 14.662 1.00 89.19 91 VAL A C 1
ATOM 754 O O . VAL A 1 91 ? -7.837 3.685 15.848 1.00 89.19 91 VAL A O 1
ATOM 757 N N . VAL A 1 92 ? -8.736 3.562 13.803 1.00 91.44 92 VAL A N 1
ATOM 758 C CA . VAL A 1 92 ? -10.025 4.161 14.184 1.00 91.44 92 VAL A CA 1
ATOM 759 C C . VAL A 1 92 ? -10.755 3.295 15.209 1.00 91.44 92 VAL A C 1
ATOM 761 O O . VAL A 1 92 ? -11.202 3.821 16.225 1.00 91.44 92 VAL A O 1
ATOM 764 N N . ILE A 1 93 ? -10.834 1.978 14.990 1.00 89.31 93 ILE A N 1
ATOM 765 C CA . ILE A 1 93 ? -11.463 1.041 15.934 1.00 89.31 93 ILE A CA 1
ATOM 766 C C . ILE A 1 93 ? -10.767 1.108 17.287 1.00 89.31 93 ILE A C 1
ATOM 768 O O . ILE A 1 93 ? -11.445 1.227 18.300 1.00 89.31 93 ILE A O 1
ATOM 772 N N . ASN A 1 94 ? -9.432 1.123 17.309 1.00 87.12 94 ASN A N 1
ATOM 773 C CA . ASN A 1 94 ? -8.696 1.271 18.556 1.00 87.12 94 ASN A CA 1
ATOM 774 C C . ASN A 1 94 ? -9.105 2.542 19.330 1.00 87.12 94 ASN A C 1
ATOM 776 O O . ASN A 1 94 ? -9.403 2.472 20.519 1.00 87.12 94 ASN A O 1
ATOM 780 N N . ASN A 1 95 ? -9.154 3.692 18.652 1.00 87.06 95 ASN A N 1
ATOM 781 C CA . ASN A 1 95 ? -9.558 4.949 19.288 1.00 87.06 95 ASN A CA 1
ATOM 782 C C . ASN A 1 95 ? -11.010 4.892 19.797 1.00 87.06 95 ASN A C 1
ATOM 784 O O . ASN A 1 95 ? -11.322 5.411 20.868 1.00 87.06 95 ASN A O 1
ATOM 788 N N . LEU A 1 96 ? -11.910 4.250 19.045 1.00 89.44 96 LEU A N 1
ATOM 789 C CA . LEU A 1 96 ? -13.305 4.078 19.450 1.00 89.44 96 LEU A CA 1
ATOM 790 C C . LEU A 1 96 ? -13.453 3.138 20.647 1.00 89.44 96 LEU A C 1
ATOM 792 O O . LEU A 1 96 ? -14.290 3.402 21.508 1.00 89.44 96 LEU A O 1
ATOM 796 N N . ASP A 1 97 ? -12.674 2.061 20.710 1.00 88.50 97 ASP A N 1
ATOM 797 C CA . ASP A 1 97 ? -12.696 1.113 21.823 1.00 88.50 97 ASP A CA 1
ATOM 798 C C . ASP A 1 97 ? -12.182 1.760 23.112 1.00 88.50 97 ASP A C 1
ATOM 800 O O . ASP A 1 97 ? -12.780 1.561 24.167 1.00 88.50 97 ASP A O 1
ATOM 804 N N . GLU A 1 98 ? -11.148 2.600 23.032 1.00 86.75 98 GLU A N 1
ATOM 805 C CA . GLU A 1 98 ? -10.643 3.380 24.169 1.00 86.75 98 GLU A CA 1
ATOM 806 C C . GLU A 1 98 ? -11.693 4.391 24.665 1.00 86.75 98 GLU A C 1
ATOM 808 O O . GLU A 1 98 ? -12.073 4.366 25.836 1.00 86.75 98 GLU A O 1
ATOM 813 N N . ALA A 1 99 ? -12.296 5.167 23.758 1.00 86.06 99 ALA A N 1
ATOM 814 C CA . ALA A 1 99 ? -13.359 6.121 24.096 1.00 86.06 99 ALA A CA 1
ATOM 815 C C . ALA A 1 99 ? -14.668 5.460 24.583 1.00 86.06 99 ALA A C 1
ATOM 817 O O . ALA A 1 99 ? -15.492 6.090 25.255 1.00 86.06 99 ALA A O 1
ATOM 818 N N . LYS A 1 100 ? -14.926 4.204 24.200 1.00 86.94 100 LYS A N 1
ATOM 819 C CA . LYS A 1 100 ? -16.035 3.404 24.741 1.00 86.94 100 LYS A CA 1
ATOM 820 C C . LYS A 1 100 ? -15.694 2.850 26.116 1.00 86.94 100 LYS A C 1
ATOM 822 O O . LYS A 1 100 ? -16.572 2.850 26.972 1.00 86.94 100 LYS A O 1
ATOM 827 N N . ALA A 1 101 ? -14.463 2.389 26.327 1.00 87.19 101 ALA A N 1
ATOM 828 C CA . ALA A 1 101 ? -14.010 1.866 27.609 1.00 87.19 101 ALA A CA 1
ATOM 829 C C . ALA A 1 101 ? -14.086 2.935 28.707 1.00 87.19 101 ALA A C 1
ATOM 831 O O . ALA A 1 101 ? -14.583 2.641 29.790 1.00 87.19 101 ALA A O 1
ATOM 832 N N . GLU A 1 102 ? -13.695 4.177 28.410 1.00 84.25 102 GLU A N 1
ATOM 833 C CA . GLU A 1 102 ? -13.845 5.311 29.334 1.00 84.25 102 GLU A CA 1
ATOM 834 C C . GLU A 1 102 ? -15.316 5.586 29.673 1.00 84.25 102 GLU A C 1
ATOM 836 O O . GLU A 1 102 ? -15.681 5.625 30.845 1.00 84.25 102 GLU A O 1
ATOM 841 N N . ARG A 1 103 ? -16.197 5.669 28.667 1.00 81.75 103 ARG A N 1
ATOM 842 C CA . ARG A 1 103 ? -17.641 5.865 28.895 1.00 81.75 103 ARG A CA 1
ATOM 843 C C . ARG A 1 103 ? -18.290 4.728 29.676 1.00 81.75 103 ARG A C 1
ATOM 845 O O . ARG A 1 103 ? -19.152 4.966 30.515 1.00 81.75 103 ARG A O 1
ATOM 852 N N . LEU A 1 104 ? -17.901 3.485 29.402 1.00 80.75 104 LEU A N 1
ATOM 853 C CA . LEU A 1 104 ? -18.362 2.330 30.168 1.00 80.75 104 LEU A CA 1
ATOM 854 C C . LEU A 1 104 ? -17.858 2.395 31.610 1.00 80.75 104 LEU A C 1
ATOM 856 O O . LEU A 1 104 ? -18.627 2.081 32.508 1.00 80.75 104 LEU A O 1
ATOM 860 N N . ALA A 1 105 ? -16.621 2.836 31.843 1.00 81.50 105 ALA A N 1
ATOM 861 C CA . ALA A 1 105 ? -16.084 3.034 33.184 1.00 81.50 105 ALA A CA 1
ATOM 862 C C . ALA A 1 105 ? -16.781 4.179 33.940 1.00 81.50 105 ALA A C 1
ATOM 864 O O . ALA A 1 105 ? -16.963 4.065 35.145 1.00 81.50 105 ALA A O 1
ATOM 865 N N . GLU A 1 106 ? -17.225 5.241 33.261 1.00 76.75 106 GLU A N 1
ATOM 866 C CA . GLU A 1 106 ? -18.065 6.289 33.862 1.00 76.75 106 GLU A CA 1
ATOM 867 C C . GLU A 1 106 ? -19.463 5.766 34.223 1.00 76.75 106 GLU A C 1
ATOM 869 O O . GLU A 1 106 ? -19.950 6.018 35.322 1.00 76.75 106 GLU A O 1
ATOM 874 N N . LEU A 1 107 ? -20.096 4.986 33.338 1.00 70.62 107 LEU A N 1
ATOM 875 C CA . LEU A 1 107 ? -21.414 4.382 33.585 1.00 70.62 107 LEU A CA 1
ATOM 876 C C . LEU A 1 107 ? -21.377 3.249 34.627 1.00 70.62 107 LEU A C 1
ATOM 878 O O . LEU A 1 107 ? -22.375 3.005 35.302 1.00 70.62 107 LEU A O 1
ATOM 882 N N . GLN A 1 108 ? -20.254 2.534 34.734 1.00 63.28 108 GLN A N 1
ATOM 883 C CA . GLN A 1 108 ? -20.000 1.475 35.721 1.00 63.28 108 GLN A CA 1
ATOM 884 C C . GLN A 1 108 ? -19.253 1.975 36.959 1.00 63.28 108 GLN A C 1
ATOM 886 O O . GLN A 1 108 ? -18.990 1.181 37.869 1.00 63.28 108 GLN A O 1
ATOM 891 N N . GLY A 1 109 ? -18.915 3.267 37.013 1.00 63.25 109 GLY A N 1
ATOM 892 C CA . GLY A 1 109 ? -18.468 3.910 38.238 1.00 63.25 109 GLY A CA 1
ATOM 893 C C . GLY A 1 109 ? -19.471 3.549 39.328 1.00 63.25 109 GLY A C 1
ATOM 894 O O . GLY A 1 109 ? -20.670 3.501 39.039 1.00 63.25 109 GLY A O 1
ATOM 895 N N . PRO A 1 110 ? -19.021 3.179 40.539 1.00 58.84 110 PRO A N 1
ATOM 896 C CA . PRO A 1 110 ? -19.931 2.677 41.545 1.00 58.84 110 PRO A CA 1
ATOM 897 C C . PRO A 1 110 ? -20.972 3.763 41.782 1.00 58.84 110 PRO A C 1
ATOM 899 O O . PRO A 1 110 ? -20.643 4.785 42.381 1.00 58.84 110 PRO A O 1
ATOM 902 N N . VAL A 1 111 ? -22.213 3.532 41.334 1.00 60.81 111 VAL A N 1
ATOM 903 C CA . VAL A 1 111 ? -23.375 4.177 41.940 1.00 60.81 111 VAL A CA 1
ATOM 904 C C . VAL A 1 111 ? -23.189 3.831 43.395 1.00 60.81 111 VAL A C 1
ATOM 906 O O . VAL A 1 111 ? -23.238 2.650 43.768 1.00 60.81 111 VAL A O 1
ATOM 909 N N . THR A 1 112 ? -22.733 4.812 44.171 1.00 68.88 112 THR A N 1
ATOM 910 C CA . THR A 1 112 ? -22.128 4.513 45.463 1.00 68.88 112 THR A CA 1
ATOM 911 C C . THR A 1 112 ? -23.201 3.752 46.220 1.00 68.88 112 THR A C 1
ATOM 913 O O . THR A 1 112 ? -24.371 4.109 46.121 1.00 68.88 112 THR A O 1
ATOM 916 N N . GLN A 1 113 ? -22.877 2.685 46.953 1.00 68.12 113 GLN A N 1
ATOM 917 C CA . GLN A 1 113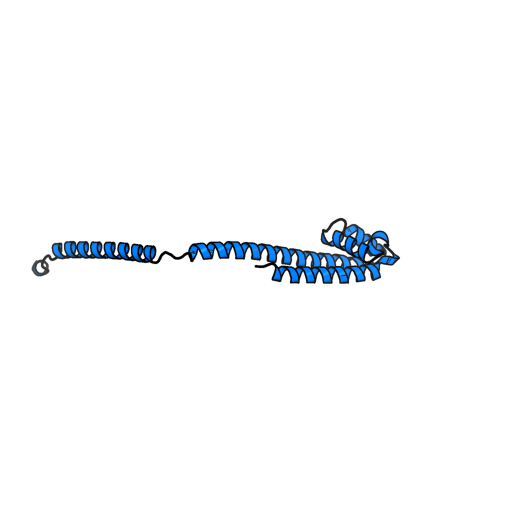 ? -23.915 1.936 47.679 1.00 68.12 113 GLN A CA 1
ATOM 918 C C . GLN A 1 113 ? -24.821 2.888 48.493 1.00 68.12 113 GLN A C 1
ATOM 920 O O . GLN A 1 113 ? -26.015 2.650 48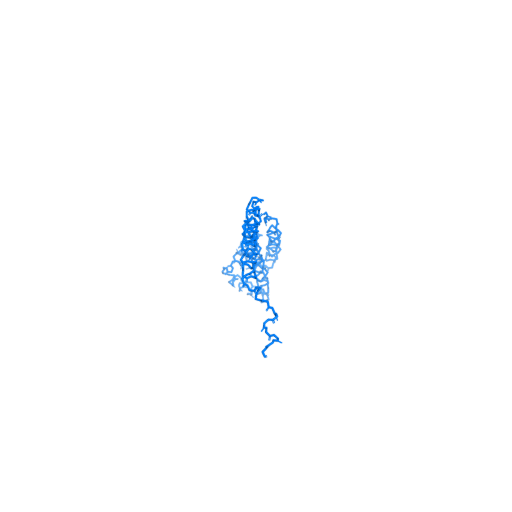.626 1.00 68.12 113 GLN A O 1
ATOM 925 N N . LYS A 1 114 ? -24.254 4.022 48.942 1.00 69.00 114 LYS A N 1
ATOM 926 C CA . LYS A 1 114 ? -24.953 5.193 49.486 1.00 69.00 114 LYS A CA 1
ATOM 927 C C . LYS A 1 114 ? -25.966 5.855 48.541 1.00 69.00 114 LYS A C 1
ATOM 929 O O . LYS A 1 114 ? -27.064 6.109 49.005 1.00 69.00 114 LYS A O 1
ATOM 934 N N . GLU A 1 115 ? -25.627 6.137 47.285 1.00 76.56 115 GLU A N 1
ATOM 935 C CA . GLU A 1 115 ? -26.551 6.677 46.274 1.00 76.56 115 GLU A CA 1
ATOM 936 C C . GLU A 1 115 ? -27.695 5.699 45.995 1.00 76.56 115 GLU A C 1
ATOM 938 O O . GLU A 1 115 ? -28.847 6.102 46.085 1.00 76.56 115 GLU A O 1
ATOM 943 N N . ILE A 1 116 ? -27.419 4.400 45.797 1.00 82.00 116 ILE A N 1
ATOM 944 C CA . ILE A 1 116 ? -28.480 3.384 45.623 1.00 82.00 116 ILE A CA 1
ATOM 945 C C . ILE A 1 116 ? -29.377 3.319 46.868 1.00 82.00 116 ILE A C 1
ATOM 947 O O . ILE A 1 116 ? -30.601 3.287 46.769 1.00 82.00 116 ILE A O 1
ATOM 951 N N . LEU A 1 117 ? -28.779 3.301 48.063 1.00 83.69 117 LEU A N 1
ATOM 952 C CA . LEU A 1 117 ? -29.520 3.281 49.327 1.00 83.69 117 LEU A CA 1
ATOM 953 C C . LEU A 1 117 ? -30.335 4.557 49.546 1.00 83.69 117 LEU A C 1
ATOM 955 O O . LEU A 1 117 ? -31.398 4.492 50.163 1.00 83.69 117 LEU A O 1
ATOM 959 N N . GLN A 1 118 ? -29.842 5.703 49.083 1.00 86.88 118 GLN A N 1
ATOM 960 C CA . GLN A 1 118 ? -30.544 6.976 49.157 1.00 86.88 118 GLN A CA 1
ATOM 961 C C . GLN A 1 118 ? -31.749 6.978 48.214 1.00 86.88 118 GLN A C 1
ATOM 963 O O . GLN A 1 118 ? -32.856 7.265 48.667 1.00 86.88 118 GLN A O 1
ATOM 968 N N . ASP A 1 119 ? -31.561 6.546 46.969 1.00 85.62 119 ASP A N 1
ATOM 969 C CA . ASP A 1 119 ? -32.612 6.462 45.950 1.00 85.62 119 ASP A CA 1
ATOM 970 C C . ASP A 1 119 ? -33.722 5.468 46.362 1.00 85.62 119 ASP A C 1
ATOM 972 O O . ASP A 1 119 ? -34.923 5.751 46.285 1.00 85.62 119 ASP A O 1
ATOM 976 N N . LEU A 1 120 ? -33.338 4.326 46.951 1.00 88.06 120 LEU A N 1
ATOM 977 C CA . LEU A 1 120 ? -34.270 3.369 47.566 1.00 88.06 120 LEU A CA 1
ATOM 978 C C . LEU A 1 120 ? -35.020 3.958 48.773 1.00 88.06 120 LEU A C 1
ATOM 980 O O . LEU A 1 120 ? -36.192 3.650 48.993 1.00 88.06 120 LEU A O 1
ATOM 984 N N . ARG A 1 121 ? -34.373 4.809 49.579 1.00 91.56 121 ARG A N 1
ATOM 985 C CA . ARG A 1 121 ? -35.033 5.490 50.705 1.00 91.56 121 ARG A CA 1
ATOM 986 C C . ARG A 1 121 ? -36.069 6.490 50.221 1.00 91.56 121 ARG A C 1
ATOM 988 O O . ARG A 1 121 ? -37.166 6.542 50.775 1.00 91.56 121 ARG A O 1
ATOM 995 N N . GLU A 1 122 ? -35.722 7.283 49.215 1.00 92.94 122 GLU A N 1
ATOM 996 C CA . GLU A 1 122 ? -36.601 8.304 48.648 1.00 92.94 122 GLU A CA 1
ATOM 997 C C . GLU A 1 122 ? -37.843 7.671 48.016 1.00 92.94 122 GLU A C 1
ATOM 999 O O . GLU A 1 122 ? -38.970 8.072 48.329 1.00 92.94 122 GLU A O 1
ATOM 1004 N N . THR A 1 123 ? -37.660 6.605 47.235 1.00 91.81 123 THR A N 1
ATOM 1005 C CA . THR A 1 123 ? -38.769 5.828 46.663 1.00 91.81 123 THR A CA 1
ATOM 1006 C C . THR A 1 123 ? -39.658 5.193 47.739 1.00 91.81 123 THR A C 1
ATOM 1008 O O . THR A 1 123 ? -40.884 5.297 47.653 1.00 91.81 123 THR A O 1
ATOM 1011 N N . GLN A 1 124 ? -39.092 4.624 48.812 1.00 94.06 124 GLN A N 1
ATOM 1012 C CA . GLN A 1 124 ? -39.887 4.099 49.935 1.00 94.06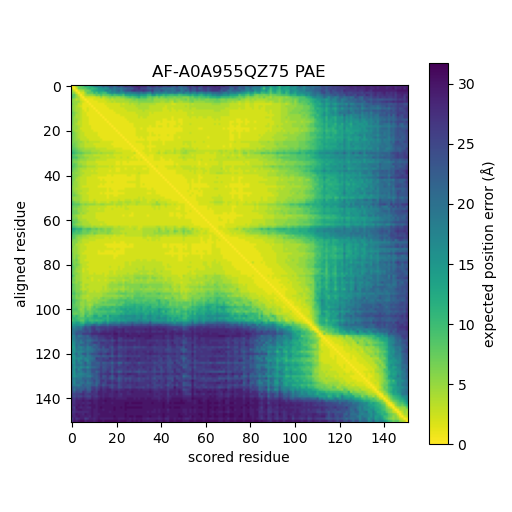 124 GLN A CA 1
ATOM 1013 C C . GLN A 1 124 ? -40.696 5.180 50.665 1.00 94.06 124 GLN A C 1
ATOM 1015 O O . GLN A 1 124 ? -41.843 4.944 51.053 1.00 94.06 124 GLN A O 1
ATOM 1020 N N . ILE A 1 125 ? -40.128 6.372 50.866 1.00 95.44 125 ILE A N 1
ATOM 1021 C CA . ILE A 1 125 ? -40.835 7.494 51.503 1.00 95.44 125 ILE A CA 1
ATOM 1022 C C . ILE A 1 125 ? -41.994 7.968 50.619 1.00 95.44 125 ILE A C 1
ATOM 1024 O O . ILE A 1 125 ? -43.081 8.253 51.133 1.00 95.44 125 ILE A O 1
ATOM 1028 N N . ALA A 1 126 ? -41.785 8.040 49.302 1.00 93.56 126 ALA A N 1
ATOM 1029 C CA . ALA A 1 126 ? -42.829 8.396 48.349 1.00 93.56 126 ALA A CA 1
ATOM 1030 C C . ALA A 1 126 ? -43.990 7.389 48.380 1.00 93.56 126 ALA A C 1
ATOM 1032 O O . ALA A 1 126 ? -45.148 7.804 48.474 1.00 93.56 126 ALA A O 1
ATOM 1033 N N . LEU A 1 127 ? -43.687 6.086 48.398 1.00 92.31 127 LEU A N 1
ATOM 1034 C CA . LEU A 1 127 ? -44.688 5.020 48.503 1.00 92.31 127 LEU A CA 1
ATOM 1035 C C . LEU A 1 127 ? -45.501 5.113 49.799 1.00 92.31 127 LEU A C 1
ATOM 1037 O O . LEU A 1 127 ? -46.727 5.145 49.740 1.00 92.31 127 LEU A O 1
ATOM 1041 N N . LYS A 1 128 ? -44.851 5.288 50.958 1.00 93.81 128 LYS A N 1
ATOM 1042 C CA . LYS A 1 128 ? -45.562 5.466 52.241 1.00 93.81 128 LYS A CA 1
ATOM 1043 C C . LYS A 1 128 ? -46.485 6.685 52.249 1.00 93.81 128 LYS A C 1
ATOM 1045 O O . LYS A 1 128 ? -47.561 6.656 52.841 1.00 93.81 128 LYS A O 1
ATOM 1050 N N . ARG A 1 129 ? -46.080 7.784 51.602 1.00 92.88 129 ARG A N 1
ATOM 1051 C CA . ARG A 1 129 ? -46.941 8.972 51.457 1.00 92.88 129 ARG A CA 1
ATOM 1052 C C . ARG A 1 129 ? -48.150 8.697 50.570 1.00 92.88 129 ARG A C 1
ATOM 1054 O O . ARG A 1 129 ? -49.218 9.236 50.848 1.00 92.88 129 ARG A O 1
ATOM 1061 N N . LEU A 1 130 ? -47.978 7.914 49.507 1.00 89.06 130 LEU A N 1
ATOM 1062 C CA . LEU A 1 130 ? -49.065 7.489 48.626 1.00 89.06 130 LEU A CA 1
ATOM 1063 C C . LEU A 1 130 ? -50.054 6.590 49.369 1.00 89.06 130 LEU A C 1
ATOM 1065 O O . LEU A 1 130 ? -51.247 6.872 49.327 1.00 89.06 130 LEU A O 1
ATOM 1069 N N . GLU A 1 131 ? -49.572 5.600 50.120 1.00 90.56 131 GLU A N 1
ATOM 1070 C CA . GLU A 1 131 ? -50.411 4.739 50.964 1.00 90.56 131 GLU A CA 1
ATOM 1071 C C . GLU A 1 131 ? -51.215 5.559 51.977 1.00 90.56 131 GLU A C 1
ATOM 1073 O O . GLU A 1 131 ? -52.437 5.472 52.000 1.00 90.56 131 GLU A O 1
ATOM 1078 N N . ALA A 1 132 ? -50.573 6.463 52.722 1.00 88.31 132 ALA A N 1
ATOM 1079 C CA . ALA A 1 132 ? -51.269 7.315 53.687 1.00 88.31 132 ALA A CA 1
ATOM 1080 C C . ALA A 1 132 ? -52.307 8.254 53.038 1.00 88.31 132 ALA A C 1
ATOM 1082 O O . ALA A 1 132 ? -53.311 8.604 53.660 1.00 88.31 132 ALA A O 1
ATOM 1083 N N . ARG A 1 133 ? -52.078 8.694 51.791 1.00 85.94 133 ARG A N 1
ATOM 1084 C CA . ARG A 1 133 ? -53.073 9.462 51.023 1.00 85.94 133 ARG A CA 1
ATOM 1085 C C . ARG A 1 133 ? -54.247 8.581 50.618 1.00 85.94 133 ARG A C 1
ATOM 1087 O O . ARG A 1 133 ? -55.381 9.003 50.801 1.00 85.94 133 ARG A O 1
ATOM 1094 N N . LEU A 1 134 ? -53.980 7.377 50.120 1.00 84.56 134 LEU A N 1
ATOM 1095 C CA . LEU A 1 134 ? -55.014 6.421 49.736 1.00 84.56 134 LEU A CA 1
ATOM 1096 C C . LEU A 1 134 ? -55.840 5.969 50.938 1.00 84.56 134 LEU A C 1
ATOM 1098 O O . LEU A 1 134 ? -57.051 5.901 50.812 1.00 84.56 134 LEU A O 1
ATOM 1102 N N . GLU A 1 135 ? -55.238 5.737 52.102 1.00 83.12 135 GLU A N 1
ATOM 1103 C CA . GLU A 1 135 ? -55.961 5.396 53.333 1.00 83.12 135 GLU A CA 1
ATOM 1104 C C . GLU A 1 135 ? -56.834 6.546 53.834 1.00 83.12 135 GLU A C 1
ATOM 1106 O O . GLU A 1 135 ? -57.959 6.316 54.268 1.00 83.12 135 GLU A O 1
ATOM 1111 N N . ARG A 1 136 ? -56.361 7.794 53.739 1.00 79.38 136 ARG A N 1
ATOM 1112 C CA . ARG A 1 136 ? -57.181 8.968 54.070 1.00 79.38 136 ARG A CA 1
ATOM 1113 C C . ARG A 1 136 ? -58.344 9.130 53.101 1.00 79.38 136 ARG A C 1
ATOM 1115 O O . ARG A 1 136 ? -59.471 9.300 53.545 1.00 79.38 136 ARG A O 1
ATOM 1122 N N . THR A 1 137 ? -58.090 9.007 51.799 1.00 75.38 137 THR A N 1
ATOM 1123 C CA . THR A 1 137 ? -59.137 9.093 50.775 1.00 75.38 137 THR A CA 1
ATOM 1124 C C . THR A 1 137 ? -60.098 7.905 50.843 1.00 75.38 137 THR A C 1
ATOM 1126 O O . THR A 1 137 ? -61.292 8.093 50.656 1.00 75.38 137 THR A O 1
ATOM 1129 N N . ALA A 1 138 ? -59.625 6.697 51.156 1.00 70.00 138 ALA A N 1
ATOM 1130 C CA . ALA A 1 138 ? -60.455 5.511 51.350 1.00 70.00 138 ALA A CA 1
ATOM 1131 C C . ALA A 1 138 ? -61.269 5.601 52.644 1.00 70.00 138 ALA A C 1
ATOM 1133 O O . ALA A 1 138 ? -62.443 5.258 52.623 1.00 70.00 138 ALA A O 1
ATOM 1134 N N . GLY A 1 139 ? -60.685 6.111 53.732 1.00 60.50 139 GLY A N 1
ATOM 1135 C CA . GLY A 1 139 ? -61.360 6.376 55.004 1.00 60.50 139 GLY A CA 1
ATOM 1136 C C . GLY A 1 139 ? -62.421 7.475 54.909 1.00 60.50 139 GLY A C 1
ATOM 1137 O O . GLY A 1 139 ? -63.468 7.354 55.538 1.00 60.50 139 GLY A O 1
ATOM 1138 N N . GLU A 1 140 ? -62.204 8.498 54.077 1.00 58.62 140 GLU A N 1
ATOM 1139 C CA . GLU A 1 140 ? -63.231 9.490 53.719 1.00 58.62 140 GLU A CA 1
ATOM 1140 C C . GLU A 1 140 ? -64.298 8.925 52.766 1.00 58.62 140 GLU A C 1
ATOM 1142 O O . GLU A 1 140 ? -65.459 9.316 52.863 1.00 58.62 140 GLU A O 1
ATOM 1147 N N . ASN A 1 141 ? -63.947 7.974 51.888 1.00 50.91 141 ASN A N 1
ATOM 1148 C CA . ASN A 1 141 ? -64.877 7.342 50.940 1.00 50.91 141 ASN A CA 1
ATOM 1149 C C . ASN A 1 141 ? -65.542 6.046 51.435 1.00 50.91 141 ASN A C 1
ATOM 1151 O O . ASN A 1 141 ? -66.274 5.423 50.661 1.00 50.91 141 ASN A O 1
ATOM 1155 N N . VAL A 1 142 ? -65.406 5.656 52.712 1.00 52.06 142 VAL A N 1
ATOM 1156 C CA . VAL A 1 142 ? -66.310 4.658 53.322 1.00 52.06 142 VAL A CA 1
ATOM 1157 C C . VAL A 1 142 ? -67.664 5.317 53.623 1.00 52.06 142 VAL A C 1
ATOM 1159 O O . VAL A 1 142 ? -68.124 5.398 54.760 1.00 52.06 142 VAL A O 1
ATOM 1162 N N . LEU A 1 143 ? -68.341 5.795 52.579 1.00 57.78 143 LEU A N 1
ATOM 1163 C CA . LEU A 1 143 ? -69.791 5.932 52.607 1.00 57.78 143 LEU A CA 1
ATOM 1164 C C . LEU A 1 143 ? -70.367 4.510 52.636 1.00 57.78 143 LEU A C 1
ATOM 1166 O O . LEU A 1 143 ? -69.986 3.674 51.812 1.00 57.78 143 LEU A O 1
ATOM 1170 N N . PRO A 1 144 ? -71.270 4.188 53.574 1.00 47.09 144 PRO A N 1
ATOM 1171 C CA . PRO A 1 144 ? -71.782 2.840 53.695 1.00 47.09 144 PRO A CA 1
ATOM 1172 C C . PRO A 1 144 ? -72.585 2.506 52.432 1.00 47.09 144 PRO A C 1
ATOM 1174 O O . PRO A 1 144 ? -73.595 3.147 52.130 1.00 47.09 144 PRO A O 1
ATOM 1177 N N . LEU A 1 145 ? -72.175 1.446 51.731 1.00 49.94 145 LEU A N 1
ATOM 1178 C CA . LEU A 1 145 ? -72.898 0.829 50.606 1.00 49.94 145 LEU A CA 1
ATOM 1179 C C . LEU A 1 145 ? -74.352 0.437 50.952 1.00 49.94 145 LEU A C 1
ATOM 1181 O O . LEU A 1 145 ? -75.120 0.062 50.072 1.00 49.94 145 LEU A O 1
ATOM 1185 N N . SER A 1 146 ? -74.773 0.578 52.214 1.00 51.66 146 SER A N 1
ATOM 1186 C CA . SER A 1 146 ? -76.156 0.397 52.655 1.00 51.66 146 SER A CA 1
ATOM 1187 C C . SER A 1 146 ? -77.115 1.527 52.252 1.00 51.66 146 SER A C 1
ATOM 1189 O O . SER A 1 146 ? -78.325 1.321 52.343 1.00 51.66 146 SER A O 1
ATOM 1191 N N . LYS A 1 147 ? -76.633 2.695 51.789 1.00 51.62 147 LYS A N 1
ATOM 1192 C CA . LYS A 1 147 ? -77.508 3.785 51.298 1.00 51.62 147 LYS A CA 1
ATOM 1193 C C . LYS A 1 147 ? -77.762 3.790 49.787 1.00 51.62 147 LYS A C 1
ATOM 1195 O O . LYS A 1 147 ? -78.688 4.465 49.359 1.00 51.62 147 LYS A O 1
ATOM 1200 N N . VAL A 1 148 ? -77.007 3.031 48.989 1.00 57.03 148 VAL A N 1
ATOM 1201 C CA . VAL A 1 148 ? -77.168 3.014 47.518 1.00 57.03 148 VAL A CA 1
ATOM 1202 C C . VAL A 1 148 ? -78.186 1.959 47.048 1.00 57.03 148 VAL A C 1
ATOM 1204 O O . VAL A 1 148 ? -78.720 2.077 45.956 1.00 57.03 148 VAL A O 1
ATOM 1207 N N . LEU A 1 149 ? -78.536 0.972 47.884 1.00 46.66 149 LEU A N 1
ATOM 1208 C CA . LEU A 1 149 ? -79.498 -0.096 47.544 1.00 46.66 149 LEU A CA 1
ATOM 1209 C C . LEU A 1 149 ? -80.893 0.065 48.189 1.00 46.66 149 LEU A C 1
ATOM 1211 O O . LEU A 1 149 ? -81.660 -0.894 48.241 1.00 46.66 149 LEU A O 1
ATOM 1215 N N . LYS A 1 150 ? -81.234 1.252 48.707 1.00 49.47 150 LYS A N 1
ATOM 1216 C CA . LYS A 1 150 ? -82.577 1.561 49.251 1.00 49.47 150 LYS A CA 1
ATOM 1217 C C . LYS A 1 150 ? -83.228 2.812 48.637 1.00 49.47 150 LYS A C 1
ATOM 1219 O O . LYS A 1 150 ? -84.028 3.466 49.303 1.00 49.47 150 LYS A O 1
ATOM 1224 N N . GLY A 1 151 ? -82.889 3.134 47.391 1.00 47.09 151 GLY A N 1
ATOM 1225 C CA . GLY A 1 151 ? -83.608 4.107 46.564 1.00 47.09 151 GLY A CA 1
ATOM 1226 C C . GLY A 1 151 ? -84.164 3.419 45.337 1.00 47.09 151 GLY A C 1
ATOM 1227 O O . GLY A 1 151 ? -83.327 2.846 44.610 1.00 47.09 151 GLY A O 1
#

Solvent-accessible surface area (backbone atoms only — not comparable to full-atom values): 8322 Å² total; per-residue (Å²): 141,62,66,74,66,52,50,56,56,51,50,52,50,52,50,51,50,53,54,49,14,53,49,46,25,75,75,34,26,92,83,40,46,88,49,13,64,38,61,69,44,14,43,53,43,49,51,34,35,62,72,64,49,70,35,65,58,58,35,50,61,45,27,78,78,37,77,70,39,50,57,61,52,53,52,48,37,54,52,45,51,52,52,52,50,52,49,50,50,52,52,51,50,47,55,50,51,52,60,45,50,52,53,49,49,63,75,64,43,74,72,41,71,64,53,54,52,47,55,53,48,53,53,51,53,53,50,54,53,50,50,56,49,50,51,52,54,48,66,71,60,66,65,66,74,77,68,73,80,75,116

Radius of gyration: 37.25 Å; Cα contacts (8 Å, |Δi|>4): 76; chains: 1; bounding box: 103×19×78 Å